Protein AF-A0A3C1DSV2-F1 (afdb_monomer)

Sequence (146 aa):
MRRNPYFIVGVDYGATTAEATKAFGRAAKRLRNHDEGNALDYTIEDLTWALHQIDHMNAEPDSSVDHFRVPADPSAYRVQVTDGVLLLPVRPLDRSTDPIGASELEQIREQALDAGANWVLARQEQPLRFFDRDIDTTTPIDLGRR

Secondary structure (DSSP, 8-state):
----HHHHHT--TT--HHHHHHHHHHHHHHHHH-SSS---S--HHHHHHHHHHHHHHHH-GGG-TTTT---SSGGGG---TT--TT-----PPPP-S----HHHHHHHHHHHHHHHHHHHHHHHSS----------TT--------

Solvent-accessible surface area (backbone atoms only — not comparable to full-atom values): 9645 Å² total; per-residue (Å²): 133,90,81,60,39,40,69,66,35,65,50,62,86,87,59,50,62,69,56,47,54,56,28,37,56,54,44,54,51,50,56,73,70,53,85,84,88,70,82,66,99,62,54,74,66,50,42,51,52,19,51,53,50,52,43,52,48,70,75,38,62,83,75,44,75,72,79,74,68,71,67,92,52,75,67,78,72,62,74,50,99,84,62,53,98,82,69,65,79,88,70,87,73,79,78,90,65,79,85,76,51,74,70,58,51,49,52,53,49,52,53,52,51,53,53,50,51,51,53,54,53,61,53,67,74,49,76,83,79,78,70,90,67,86,73,77,84,80,70,80,83,81,81,80,86,129

pLDDT: mean 76.23, std 15.83, range [40.31, 95.81]

Foldseek 3Di:
DDDALCVLLVHDPPDDLVVSVVSLVVNVVVCVVDDPDDDPVADNVSSVVSSVVSVVCNVCVPVPPVPPDDPPDPCVPDDDPPDDPPPDPDDDDDDPDDDDDPVRVVVVVVVVVVVVVVVVVVVVVDPPPPDPPPPPPPDDDPPDDD

Radius of gyration: 28.64 Å; Cα contacts (8 Å, |Δi|>4): 57; chains: 1; bounding box: 63×43×80 Å

Structure (mmCIF, N/CA/C/O backbone):
data_AF-A0A3C1DSV2-F1
#
_entry.id   AF-A0A3C1DSV2-F1
#
loop_
_atom_site.group_PDB
_atom_site.id
_atom_site.type_symbol
_atom_site.label_atom_id
_atom_site.label_alt_id
_atom_site.label_comp_id
_atom_site.label_asym_id
_atom_site.label_entity_id
_atom_site.label_seq_id
_atom_site.pdbx_PDB_ins_code
_atom_site.Cartn_x
_atom_site.Cartn_y
_atom_site.Cartn_z
_atom_site.occupancy
_atom_site.B_iso_or_equiv
_atom_site.auth_seq_id
_atom_site.auth_comp_id
_atom_site.auth_asym_id
_atom_site.auth_atom_id
_atom_site.pdbx_PDB_model_num
ATOM 1 N N . MET A 1 1 ? 15.882 -16.164 -2.806 1.00 49.53 1 MET A N 1
ATOM 2 C CA . MET A 1 1 ? 14.517 -15.653 -2.550 1.00 49.53 1 MET A CA 1
ATOM 3 C C . MET A 1 1 ? 14.260 -14.523 -3.540 1.00 49.53 1 MET A C 1
ATOM 5 O O . MET A 1 1 ? 15.042 -13.582 -3.561 1.00 49.53 1 MET A O 1
ATOM 9 N N . ARG A 1 2 ? 13.285 -14.661 -4.450 1.00 65.62 2 ARG A N 1
ATOM 10 C CA . ARG A 1 2 ? 13.025 -13.680 -5.523 1.00 65.62 2 ARG A CA 1
ATOM 11 C C . ARG A 1 2 ? 12.293 -12.480 -4.906 1.00 65.62 2 ARG A C 1
ATOM 13 O O . ARG A 1 2 ? 11.174 -12.643 -4.435 1.00 65.62 2 ARG A O 1
ATOM 20 N N . ARG A 1 3 ? 12.944 -11.315 -4.830 1.00 78.75 3 ARG A N 1
ATOM 21 C CA . ARG A 1 3 ? 12.352 -10.079 -4.289 1.00 78.75 3 ARG A CA 1
ATOM 22 C C . ARG A 1 3 ? 11.490 -9.422 -5.372 1.00 78.75 3 ARG A C 1
ATOM 24 O O . ARG A 1 3 ? 11.950 -9.280 -6.500 1.00 78.75 3 ARG A O 1
ATOM 31 N N . ASN A 1 4 ? 10.246 -9.068 -5.055 1.00 86.69 4 ASN A N 1
ATOM 32 C CA . ASN A 1 4 ? 9.328 -8.440 -6.010 1.00 86.69 4 ASN A CA 1
ATOM 33 C C . ASN A 1 4 ? 9.425 -6.905 -5.890 1.00 86.69 4 ASN A C 1
ATOM 35 O O . ASN A 1 4 ? 9.178 -6.384 -4.799 1.00 86.69 4 ASN A O 1
ATOM 39 N N . PRO A 1 5 ? 9.752 -6.176 -6.974 1.00 90.44 5 PRO A N 1
ATOM 40 C CA . PRO A 1 5 ? 10.004 -4.739 -6.909 1.00 90.44 5 PRO A CA 1
ATOM 41 C C . PRO A 1 5 ? 8.758 -3.911 -6.545 1.00 90.44 5 PRO A C 1
ATOM 43 O O . PRO A 1 5 ? 8.881 -2.910 -5.838 1.00 90.44 5 PRO A O 1
ATOM 46 N N . TYR A 1 6 ? 7.553 -4.351 -6.925 1.00 90.00 6 TYR A N 1
ATOM 47 C CA . TYR A 1 6 ? 6.304 -3.644 -6.609 1.00 90.00 6 TYR A CA 1
ATOM 48 C C . TYR A 1 6 ? 6.037 -3.602 -5.095 1.00 90.00 6 TYR A C 1
ATOM 50 O O . TYR A 1 6 ? 5.648 -2.562 -4.559 1.00 90.00 6 TYR A O 1
ATOM 58 N N . PHE A 1 7 ? 6.350 -4.687 -4.373 1.00 89.50 7 PHE A N 1
ATOM 59 C CA . PHE A 1 7 ? 6.214 -4.728 -2.912 1.00 89.50 7 PHE A CA 1
ATOM 60 C C . PHE A 1 7 ? 7.249 -3.868 -2.187 1.00 89.50 7 PHE A C 1
ATOM 62 O O . PHE A 1 7 ? 6.916 -3.252 -1.178 1.00 89.50 7 PHE A O 1
ATOM 69 N N . ILE A 1 8 ? 8.478 -3.792 -2.705 1.00 89.31 8 ILE A N 1
ATOM 70 C CA . ILE A 1 8 ? 9.540 -2.968 -2.108 1.00 89.31 8 ILE A CA 1
ATOM 71 C C . ILE A 1 8 ? 9.168 -1.483 -2.190 1.00 89.31 8 ILE A C 1
ATOM 73 O O . ILE A 1 8 ? 9.294 -0.750 -1.211 1.00 89.31 8 ILE A O 1
ATOM 77 N N . VAL A 1 9 ? 8.662 -1.036 -3.343 1.00 91.19 9 VAL A N 1
AT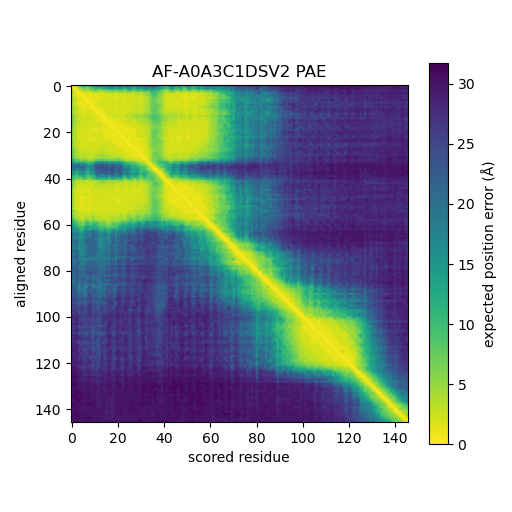OM 78 C CA . VAL A 1 9 ? 8.232 0.357 -3.543 1.00 91.19 9 VAL A CA 1
ATOM 79 C C . VAL A 1 9 ? 6.884 0.642 -2.856 1.00 91.19 9 VAL A C 1
ATOM 81 O O . VAL A 1 9 ? 6.635 1.769 -2.415 1.00 91.19 9 VAL A O 1
ATOM 84 N N . GLY A 1 10 ? 6.033 -0.376 -2.706 1.00 90.25 10 GLY A N 1
ATOM 85 C CA . GLY A 1 10 ? 4.708 -0.276 -2.093 1.00 90.25 10 GLY A CA 1
ATOM 86 C C . GLY A 1 10 ? 3.644 0.223 -3.070 1.00 90.25 10 GLY A C 1
ATOM 87 O O . GLY A 1 10 ? 2.900 1.152 -2.750 1.00 90.25 10 GLY A O 1
ATOM 88 N N . VAL A 1 11 ? 3.617 -0.359 -4.269 1.00 92.44 11 VAL A N 1
ATOM 89 C CA . VAL A 1 11 ? 2.644 -0.081 -5.336 1.00 92.44 11 VAL A CA 1
ATOM 90 C C . VAL A 1 11 ? 2.020 -1.373 -5.845 1.00 92.44 11 VAL A C 1
ATOM 92 O O . VAL A 1 11 ? 2.594 -2.450 -5.684 1.00 92.44 11 VAL A O 1
ATOM 95 N N . ASP A 1 12 ? 0.855 -1.252 -6.475 1.00 89.69 12 ASP A N 1
ATOM 96 C CA . ASP A 1 12 ? 0.201 -2.378 -7.131 1.00 89.69 12 ASP A CA 1
ATOM 97 C C . ASP A 1 12 ? 0.992 -2.848 -8.358 1.00 89.69 12 ASP A C 1
ATOM 99 O O . ASP A 1 12 ? 1.769 -2.104 -8.966 1.00 89.69 12 ASP A O 1
ATOM 103 N N . TYR A 1 13 ? 0.789 -4.112 -8.724 1.00 86.06 13 TYR A N 1
ATOM 104 C CA . TYR A 1 13 ? 1.375 -4.671 -9.935 1.00 86.06 13 TYR A CA 1
ATOM 105 C C . TYR A 1 13 ? 0.880 -3.921 -11.177 1.00 86.06 13 TYR A C 1
ATOM 107 O O . TYR A 1 13 ? -0.313 -3.655 -11.307 1.00 86.06 13 TYR A O 1
ATOM 115 N N . GLY A 1 14 ? 1.790 -3.610 -12.102 1.00 85.19 14 GLY A N 1
ATOM 116 C CA . GLY A 1 14 ? 1.465 -2.844 -13.309 1.00 85.19 14 GLY A CA 1
ATOM 117 C C . GLY A 1 14 ? 1.293 -1.339 -13.075 1.00 85.19 14 GLY A C 1
ATOM 118 O O . GLY A 1 14 ? 0.854 -0.638 -13.983 1.00 85.19 14 GLY A O 1
ATOM 119 N N . ALA A 1 15 ? 1.645 -0.831 -11.886 1.00 88.38 15 ALA A N 1
ATOM 120 C CA . ALA A 1 15 ? 1.699 0.604 -11.636 1.00 88.38 15 ALA A CA 1
ATOM 121 C C . ALA A 1 15 ? 2.601 1.316 -12.656 1.00 88.38 15 ALA A C 1
ATOM 123 O O . ALA A 1 15 ? 3.684 0.839 -13.022 1.00 88.38 15 ALA A O 1
ATOM 124 N N . THR A 1 16 ? 2.160 2.495 -13.084 1.00 90.38 16 THR A N 1
ATOM 125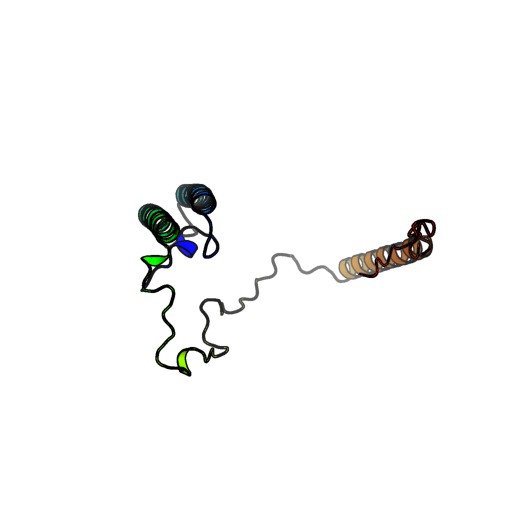 C CA . THR A 1 16 ? 2.905 3.323 -14.035 1.00 90.38 16 THR A CA 1
ATOM 126 C C . THR A 1 16 ? 4.224 3.804 -13.426 1.00 90.38 16 THR A C 1
ATOM 128 O O . THR A 1 16 ? 4.352 3.942 -12.205 1.00 90.38 16 THR A O 1
ATOM 131 N N . THR A 1 17 ? 5.207 4.145 -14.267 1.00 91.12 17 THR A N 1
ATOM 132 C CA . THR A 1 17 ? 6.483 4.711 -13.793 1.00 91.12 17 THR A CA 1
ATOM 133 C C . THR A 1 17 ? 6.254 5.940 -12.903 1.00 91.12 17 THR A C 1
ATOM 135 O O . THR A 1 17 ? 6.880 6.068 -11.854 1.00 91.12 17 THR A O 1
ATOM 138 N N . ALA A 1 18 ? 5.287 6.799 -13.244 1.00 93.12 18 ALA A N 1
ATOM 139 C CA . ALA A 1 18 ? 4.944 7.975 -12.445 1.00 9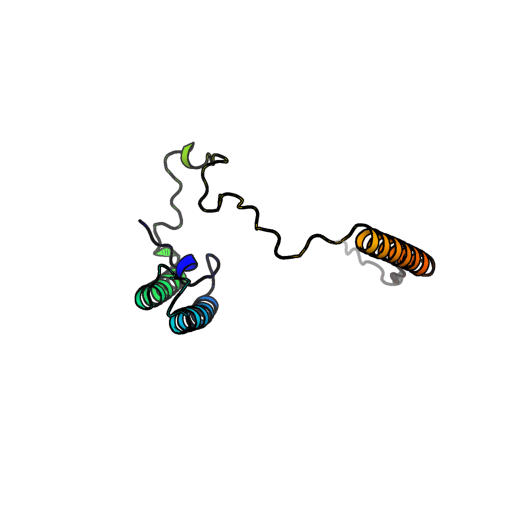3.12 18 ALA A CA 1
ATOM 140 C C . ALA A 1 18 ? 4.444 7.618 -11.029 1.00 93.12 18 ALA A C 1
ATOM 142 O O . ALA A 1 18 ? 4.840 8.246 -10.040 1.00 93.12 18 ALA A O 1
ATOM 143 N N . GLU A 1 19 ? 3.595 6.596 -10.908 1.00 93.75 19 GLU A N 1
ATOM 144 C CA . GLU A 1 19 ? 3.103 6.102 -9.617 1.00 93.75 19 GLU A CA 1
ATOM 145 C C . GLU A 1 19 ? 4.224 5.467 -8.791 1.00 93.75 19 GLU A C 1
ATOM 147 O O . GLU A 1 19 ? 4.330 5.743 -7.589 1.00 93.75 19 GLU A O 1
ATOM 152 N N . ALA A 1 20 ? 5.103 4.698 -9.437 1.00 93.62 20 ALA A N 1
ATOM 153 C CA . ALA A 1 20 ? 6.279 4.105 -8.812 1.00 93.62 20 ALA A CA 1
ATOM 154 C C . ALA A 1 20 ? 7.244 5.178 -8.281 1.00 93.62 20 ALA A C 1
ATOM 156 O O . ALA A 1 20 ? 7.666 5.099 -7.127 1.00 93.62 20 ALA A O 1
ATOM 157 N N . THR A 1 21 ? 7.524 6.244 -9.042 1.00 94.12 21 THR A N 1
ATOM 158 C CA . THR A 1 21 ? 8.361 7.370 -8.583 1.00 94.12 21 THR A CA 1
ATOM 159 C C . THR A 1 21 ? 7.746 8.077 -7.372 1.00 94.12 21 THR A C 1
ATOM 161 O O . THR A 1 21 ? 8.433 8.371 -6.387 1.00 94.12 21 THR A O 1
ATOM 164 N N . LYS A 1 22 ? 6.430 8.320 -7.391 1.00 95.81 22 LYS A N 1
ATOM 165 C CA . LYS A 1 22 ? 5.718 8.936 -6.260 1.00 95.81 22 LYS A CA 1
ATOM 166 C C . LYS A 1 22 ? 5.760 8.048 -5.014 1.00 95.81 22 LYS A C 1
ATOM 168 O O . LYS A 1 22 ? 5.885 8.543 -3.891 1.00 95.81 22 LYS A O 1
ATOM 173 N N . ALA A 1 23 ? 5.625 6.738 -5.182 1.00 93.19 23 ALA A N 1
ATOM 174 C CA . ALA A 1 23 ? 5.721 5.779 -4.092 1.00 93.19 23 ALA A CA 1
ATOM 175 C C . ALA A 1 23 ? 7.149 5.642 -3.549 1.00 93.19 23 ALA A C 1
ATOM 177 O O . ALA A 1 23 ? 7.310 5.656 -2.328 1.00 93.19 23 ALA A O 1
ATOM 178 N N . PHE A 1 24 ? 8.170 5.662 -4.410 1.00 94.06 24 PHE A N 1
ATOM 179 C CA . PHE A 1 24 ? 9.578 5.709 -4.015 1.00 94.06 24 PHE A CA 1
ATOM 180 C C . PHE A 1 24 ? 9.858 6.896 -3.088 1.00 94.06 24 PHE A C 1
ATOM 182 O O . PHE A 1 24 ? 10.397 6.707 -2.002 1.00 94.06 24 PHE A O 1
ATOM 189 N N . GLY A 1 25 ? 9.405 8.107 -3.435 1.00 93.00 25 GLY A N 1
ATOM 190 C CA . GLY A 1 25 ? 9.589 9.283 -2.575 1.00 93.00 25 GLY A CA 1
ATOM 191 C C . GLY A 1 25 ? 8.950 9.123 -1.187 1.00 93.00 25 GLY A C 1
ATOM 192 O O . GLY A 1 25 ? 9.542 9.497 -0.171 1.00 93.00 25 GLY A O 1
ATOM 193 N N . ARG A 1 26 ? 7.763 8.503 -1.116 1.00 91.50 26 ARG A N 1
ATOM 194 C CA . ARG A 1 26 ? 7.092 8.180 0.157 1.00 91.50 26 ARG A CA 1
ATOM 195 C C . ARG A 1 26 ? 7.839 7.099 0.941 1.00 91.50 26 ARG A C 1
ATOM 197 O O . ARG A 1 26 ? 7.937 7.198 2.160 1.00 91.50 26 ARG A O 1
ATOM 204 N N . ALA A 1 27 ? 8.347 6.067 0.274 1.00 89.00 27 ALA A N 1
ATOM 205 C CA . ALA A 1 27 ? 9.112 4.986 0.890 1.00 89.00 27 ALA A CA 1
ATOM 206 C C . ALA A 1 27 ? 10.474 5.469 1.412 1.00 89.00 27 ALA A C 1
ATOM 208 O O . ALA A 1 27 ? 10.788 5.236 2.573 1.00 89.00 27 ALA A O 1
ATOM 209 N N . ALA A 1 28 ? 11.214 6.247 0.622 1.00 89.44 28 ALA A N 1
ATOM 210 C CA . ALA A 1 28 ? 12.488 6.842 1.018 1.00 89.44 28 ALA A CA 1
ATOM 211 C C . ALA A 1 28 ? 12.335 7.796 2.214 1.00 89.44 28 ALA A C 1
ATOM 213 O O . ALA A 1 28 ? 13.158 7.792 3.130 1.00 89.44 28 ALA A O 1
ATOM 214 N N . LYS A 1 29 ? 11.250 8.585 2.250 1.00 88.81 29 LYS A N 1
ATOM 215 C CA . LYS A 1 29 ? 10.934 9.437 3.406 1.00 88.81 29 LYS A CA 1
ATOM 216 C C . LYS A 1 29 ? 10.614 8.615 4.658 1.00 88.81 29 LYS A C 1
ATOM 218 O O . LYS A 1 29 ? 11.060 8.983 5.738 1.00 88.81 29 LYS A O 1
ATOM 223 N N . ARG A 1 30 ? 9.861 7.515 4.524 1.00 85.06 30 ARG A N 1
ATOM 224 C CA . ARG A 1 30 ? 9.583 6.594 5.640 1.00 85.06 30 ARG A CA 1
ATOM 225 C C . ARG A 1 30 ? 10.871 5.971 6.174 1.00 85.06 30 ARG A C 1
ATOM 227 O O . ARG A 1 30 ? 11.082 6.025 7.375 1.00 85.06 30 ARG A O 1
ATOM 234 N N . LEU A 1 31 ? 11.743 5.478 5.294 1.00 85.44 31 LEU A N 1
ATOM 235 C CA . LEU A 1 31 ? 13.020 4.870 5.677 1.00 85.44 31 LEU A CA 1
ATOM 236 C C . LEU A 1 31 ? 13.920 5.854 6.438 1.00 85.44 31 LEU A C 1
ATOM 238 O O . LEU A 1 31 ? 14.502 5.491 7.446 1.00 85.44 31 LEU A O 1
ATOM 242 N N . ARG A 1 32 ? 13.970 7.122 6.008 1.00 82.94 32 ARG A N 1
ATOM 243 C CA . ARG A 1 32 ? 14.735 8.172 6.701 1.00 82.94 32 ARG A CA 1
ATOM 244 C C . ARG A 1 32 ? 14.182 8.525 8.084 1.00 82.94 32 ARG A C 1
ATOM 246 O O . ARG A 1 32 ? 14.934 8.959 8.943 1.00 82.94 32 ARG A O 1
ATOM 253 N N . ASN A 1 33 ? 12.871 8.407 8.273 1.00 79.00 33 ASN A N 1
ATOM 254 C CA . ASN A 1 33 ? 12.206 8.778 9.522 1.00 79.00 33 ASN A CA 1
ATOM 255 C C . ASN A 1 33 ? 12.153 7.625 10.543 1.00 79.00 33 ASN A C 1
ATOM 257 O O . ASN A 1 33 ? 11.677 7.834 11.657 1.00 79.00 33 ASN A O 1
ATOM 261 N N . HIS A 1 34 ? 12.580 6.419 10.165 1.00 68.00 34 HIS A N 1
ATOM 262 C CA . HIS A 1 34 ? 12.588 5.243 11.027 1.00 68.00 34 HIS A CA 1
ATOM 263 C C . HIS A 1 34 ? 14.017 4.940 11.481 1.00 68.00 34 HIS A C 1
ATOM 265 O O . HIS A 1 34 ? 14.751 4.289 10.750 1.00 68.00 34 HIS A O 1
ATOM 271 N N . ASP A 1 35 ? 14.374 5.368 12.696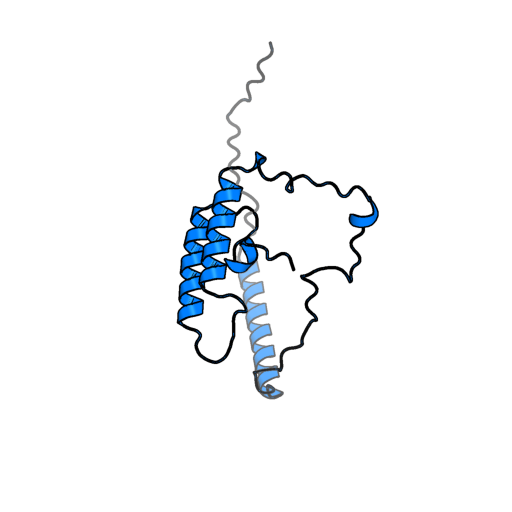 1.00 55.97 35 ASP A N 1
ATOM 272 C CA . ASP A 1 35 ? 15.676 5.041 13.298 1.00 55.97 35 ASP A CA 1
ATOM 273 C C . ASP A 1 35 ? 15.620 3.908 14.349 1.00 55.97 35 ASP A C 1
ATOM 275 O O . ASP A 1 35 ? 16.636 3.259 14.553 1.00 55.97 35 ASP A O 1
ATOM 279 N N . GLU A 1 36 ? 14.486 3.577 15.003 1.00 52.03 36 GLU A N 1
ATOM 280 C CA . GLU A 1 36 ? 14.591 2.735 16.230 1.00 52.03 36 GLU A CA 1
ATOM 281 C C . GLU A 1 36 ? 13.486 1.694 16.545 1.00 52.03 36 GLU A C 1
ATOM 283 O O . GLU A 1 36 ? 13.517 1.107 17.623 1.00 52.03 36 GLU A O 1
ATOM 288 N N . GLY A 1 37 ? 12.524 1.363 15.668 1.00 47.56 37 GLY A N 1
ATOM 289 C CA . GLY A 1 37 ? 11.474 0.410 16.113 1.00 47.56 37 GLY A CA 1
ATOM 290 C C . GLY A 1 37 ? 10.610 -0.322 15.094 1.00 47.56 37 GLY A C 1
ATOM 291 O O . GLY A 1 37 ? 9.765 -1.121 15.486 1.00 47.56 37 GLY A O 1
ATOM 292 N N . ASN A 1 38 ? 10.792 -0.085 13.798 1.00 50.06 38 ASN A N 1
ATOM 293 C CA . ASN A 1 38 ? 10.081 -0.833 12.764 1.00 50.06 38 ASN A CA 1
ATOM 294 C C . ASN A 1 38 ? 11.017 -0.941 11.563 1.00 50.06 38 ASN A C 1
ATOM 296 O O . ASN A 1 38 ? 10.977 -0.118 10.648 1.00 50.06 38 ASN A O 1
ATOM 300 N N . ALA A 1 39 ? 11.956 -1.882 11.652 1.00 53.44 39 ALA A N 1
ATOM 301 C CA . ALA A 1 39 ? 12.907 -2.150 10.588 1.00 53.44 39 ALA A CA 1
ATOM 302 C C . ALA A 1 39 ? 12.121 -2.645 9.370 1.00 53.44 39 ALA A C 1
ATOM 304 O O . ALA A 1 39 ? 11.668 -3.784 9.319 1.00 53.44 39 ALA A O 1
ATOM 305 N N . LEU A 1 40 ? 11.907 -1.763 8.397 1.00 61.38 40 LEU A N 1
ATOM 306 C CA . LEU A 1 40 ? 11.636 -2.215 7.043 1.00 61.38 40 LEU A CA 1
ATOM 307 C C . LEU A 1 40 ? 12.845 -3.068 6.635 1.00 61.38 40 LEU A C 1
ATOM 309 O O . LEU A 1 40 ? 13.967 -2.574 6.679 1.00 61.38 40 LEU A O 1
ATOM 313 N N . ASP A 1 41 ? 12.627 -4.319 6.225 1.00 73.19 41 ASP A N 1
ATOM 314 C CA . ASP A 1 41 ? 13.680 -5.249 5.764 1.00 73.19 41 ASP A CA 1
ATOM 315 C C . ASP A 1 41 ? 14.397 -4.791 4.469 1.00 73.19 41 ASP A C 1
ATOM 317 O O . ASP A 1 41 ? 15.115 -5.563 3.830 1.00 73.19 41 ASP A O 1
ATOM 321 N N . TYR A 1 42 ? 14.176 -3.548 4.038 1.00 79.06 42 TYR A N 1
ATOM 322 C CA . TYR A 1 42 ? 14.602 -3.005 2.756 1.00 79.06 42 TYR A CA 1
ATOM 323 C C . TYR A 1 42 ? 15.460 -1.763 2.960 1.00 79.06 42 TYR A C 1
ATOM 325 O O . TYR A 1 42 ? 15.081 -0.841 3.685 1.00 79.06 42 TYR A O 1
ATOM 333 N N . THR A 1 43 ? 16.599 -1.722 2.274 1.00 87.00 43 THR A N 1
ATOM 334 C CA . THR A 1 43 ? 17.497 -0.564 2.290 1.00 87.00 43 THR A CA 1
ATOM 335 C C . THR A 1 43 ? 17.127 0.458 1.208 1.00 87.00 43 THR A C 1
ATOM 337 O O . THR A 1 43 ? 16.235 0.246 0.379 1.00 87.00 43 THR A O 1
ATOM 340 N N . ILE A 1 44 ? 17.812 1.606 1.190 1.00 89.25 44 ILE A N 1
ATOM 341 C CA . ILE A 1 44 ? 17.611 2.613 0.138 1.00 89.25 44 ILE A CA 1
ATOM 342 C C . ILE A 1 44 ? 18.085 2.102 -1.233 1.00 89.25 44 ILE A C 1
ATOM 344 O O . ILE A 1 44 ? 17.506 2.444 -2.269 1.00 89.25 44 ILE A O 1
ATOM 348 N N . GLU A 1 45 ? 19.098 1.238 -1.246 1.00 90.75 45 GLU A N 1
ATOM 349 C CA . GLU A 1 45 ? 19.592 0.544 -2.433 1.00 90.75 45 GLU A CA 1
ATOM 350 C C . GLU A 1 45 ? 18.526 -0.404 -2.988 1.00 90.75 45 GLU A C 1
ATOM 352 O O . GLU A 1 45 ? 18.304 -0.414 -4.197 1.00 90.75 45 GLU A O 1
ATOM 357 N N . ASP A 1 46 ? 17.806 -1.124 -2.119 1.00 91.44 46 ASP A N 1
ATOM 358 C CA . ASP A 1 46 ? 16.692 -1.988 -2.524 1.00 91.44 46 ASP A CA 1
ATOM 359 C C . ASP A 1 46 ? 15.556 -1.183 -3.168 1.00 91.44 46 ASP A C 1
ATOM 361 O O . ASP A 1 46 ? 15.013 -1.587 -4.198 1.00 91.44 46 ASP A O 1
ATOM 365 N N . LEU A 1 47 ? 15.217 -0.017 -2.605 1.00 91.56 47 LEU A N 1
ATOM 366 C CA . LEU A 1 47 ? 14.215 0.886 -3.182 1.00 91.56 47 LEU A CA 1
ATOM 367 C C . LEU A 1 47 ? 14.634 1.411 -4.559 1.00 91.56 47 LEU A C 1
ATOM 369 O O . LEU A 1 47 ? 13.808 1.500 -5.468 1.00 91.56 47 LEU A O 1
ATOM 373 N N . THR A 1 48 ? 15.912 1.750 -4.714 1.00 93.88 48 THR A N 1
ATOM 374 C CA . THR A 1 48 ? 16.466 2.255 -5.976 1.00 93.88 48 THR A CA 1
ATOM 375 C C . THR A 1 48 ? 16.484 1.153 -7.033 1.00 93.88 48 THR A C 1
ATOM 377 O O . THR A 1 48 ? 16.011 1.357 -8.151 1.00 93.88 48 THR A O 1
ATOM 380 N N . TRP A 1 49 ? 16.944 -0.045 -6.662 1.00 94.44 49 TRP A N 1
ATOM 381 C CA . TRP A 1 49 ? 16.883 -1.232 -7.510 1.00 94.44 49 TRP A CA 1
ATOM 382 C C . TRP A 1 49 ? 15.449 -1.518 -7.964 1.00 94.44 49 TRP A C 1
ATOM 384 O O . TRP A 1 49 ? 15.209 -1.716 -9.154 1.00 94.44 49 TRP A O 1
ATOM 394 N N . ALA A 1 50 ? 14.488 -1.481 -7.041 1.00 93.12 50 ALA A N 1
ATOM 395 C CA . ALA A 1 50 ? 13.095 -1.781 -7.337 1.00 93.12 50 ALA A CA 1
ATOM 396 C C . ALA A 1 50 ? 12.465 -0.770 -8.305 1.00 93.12 50 ALA A C 1
ATOM 398 O O . ALA A 1 50 ? 11.752 -1.173 -9.223 1.00 93.12 50 ALA A O 1
ATOM 399 N N . LEU A 1 51 ? 12.764 0.524 -8.152 1.00 94.31 51 LEU A N 1
ATOM 400 C CA . LEU A 1 51 ? 12.298 1.553 -9.082 1.00 94.31 51 LEU A CA 1
ATOM 401 C C . LEU A 1 51 ? 12.836 1.314 -10.500 1.00 94.31 51 LEU A C 1
ATOM 403 O O . LEU A 1 51 ? 12.061 1.347 -11.452 1.00 94.31 51 LEU A O 1
ATOM 407 N N . HIS A 1 52 ? 14.132 1.020 -10.636 1.00 93.12 52 HIS A N 1
ATOM 408 C CA . HIS A 1 52 ? 14.736 0.723 -11.938 1.00 93.12 52 HIS A CA 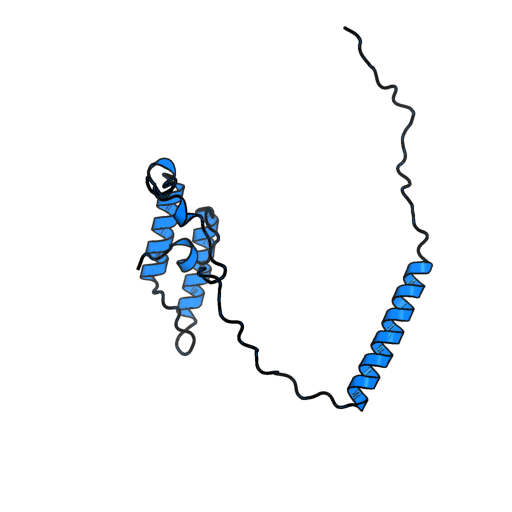1
ATOM 409 C C . HIS A 1 52 ? 14.168 -0.545 -12.578 1.00 93.12 52 HIS A C 1
ATOM 411 O O . HIS A 1 52 ? 13.997 -0.588 -13.793 1.00 93.12 52 HIS A O 1
ATOM 417 N N . GLN A 1 53 ? 13.845 -1.565 -11.780 1.00 90.44 53 GLN A N 1
ATOM 418 C CA . GLN A 1 53 ? 13.196 -2.771 -12.290 1.00 90.44 53 GLN A CA 1
ATOM 419 C C . GLN A 1 53 ? 11.791 -2.482 -12.823 1.00 90.44 53 GLN A C 1
ATOM 421 O O . GLN A 1 53 ? 11.476 -2.914 -13.925 1.00 90.44 53 GLN A O 1
ATOM 426 N N . ILE A 1 54 ? 10.965 -1.727 -12.088 1.00 90.19 54 ILE A N 1
ATOM 427 C CA . ILE A 1 54 ? 9.614 -1.360 -12.550 1.00 90.19 54 ILE A CA 1
ATOM 428 C C . ILE A 1 54 ? 9.693 -0.540 -13.839 1.00 90.19 54 ILE A C 1
ATOM 430 O O . ILE A 1 54 ? 8.930 -0.789 -14.768 1.00 90.19 54 ILE A O 1
ATOM 434 N N . ASP A 1 55 ? 10.628 0.406 -13.914 1.00 90.75 55 ASP A N 1
ATOM 435 C CA . ASP A 1 55 ? 10.797 1.241 -15.101 1.00 90.75 55 ASP A CA 1
ATOM 436 C C . ASP A 1 55 ? 11.215 0.416 -16.327 1.00 90.75 55 ASP A C 1
ATOM 438 O O . ASP A 1 55 ? 10.615 0.532 -17.393 1.00 90.75 55 ASP A O 1
ATOM 442 N N . HIS A 1 56 ? 12.169 -0.504 -16.156 1.00 86.81 56 HIS A N 1
ATOM 443 C CA . HIS A 1 56 ? 12.595 -1.404 -17.226 1.00 86.81 56 HIS A CA 1
ATOM 444 C C . HIS A 1 56 ? 11.466 -2.344 -17.681 1.00 86.81 56 HIS A C 1
ATOM 446 O O . HIS A 1 56 ? 11.258 -2.521 -18.879 1.00 86.81 56 HIS A O 1
ATOM 452 N N . MET A 1 57 ? 10.685 -2.886 -16.740 1.00 83.38 57 MET A N 1
ATOM 453 C CA . MET A 1 57 ? 9.529 -3.740 -17.038 1.00 83.38 57 MET A CA 1
ATOM 454 C C . MET A 1 57 ? 8.407 -2.992 -17.771 1.00 83.38 57 MET A C 1
ATOM 456 O O . MET A 1 57 ? 7.738 -3.581 -18.616 1.00 83.38 57 MET A O 1
ATOM 460 N N . ASN A 1 58 ? 8.199 -1.709 -17.463 1.00 83.75 58 ASN A N 1
ATOM 461 C CA . ASN A 1 58 ? 7.205 -0.873 -18.136 1.00 83.75 58 ASN A CA 1
ATOM 462 C C . ASN A 1 58 ? 7.663 -0.430 -19.536 1.00 83.75 58 ASN A C 1
ATOM 464 O O . ASN A 1 58 ? 6.828 -0.275 -20.426 1.00 83.75 58 ASN A O 1
ATOM 468 N N . ALA A 1 59 ? 8.966 -0.205 -19.729 1.00 83.44 59 ALA A N 1
ATOM 469 C CA . ALA A 1 59 ? 9.536 0.211 -21.010 1.00 83.44 59 ALA A CA 1
ATOM 470 C C . ALA A 1 59 ? 9.573 -0.929 -22.040 1.00 83.44 59 ALA A C 1
ATOM 472 O O . ALA A 1 59 ? 9.351 -0.694 -23.226 1.00 83.44 59 ALA A O 1
ATOM 473 N N . GLU A 1 60 ? 9.829 -2.158 -21.591 1.00 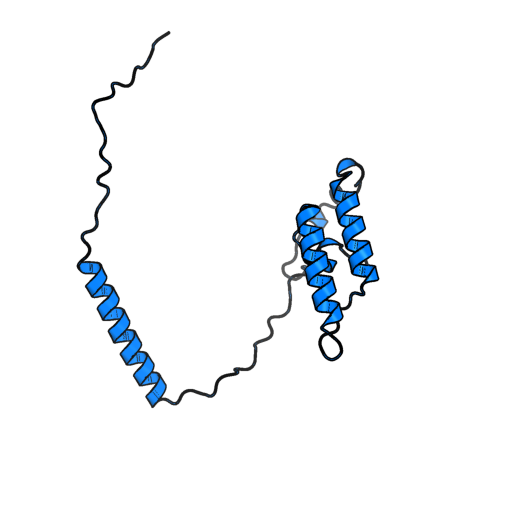77.12 60 GLU A N 1
ATOM 474 C CA . GLU A 1 60 ? 9.919 -3.335 -22.455 1.00 77.12 60 GLU A CA 1
ATOM 475 C C . GLU A 1 60 ? 9.045 -4.485 -21.923 1.00 77.12 60 GLU A C 1
ATOM 477 O O . GLU A 1 60 ? 9.555 -5.499 -21.437 1.00 77.12 60 GLU A O 1
ATOM 482 N N . PRO A 1 61 ? 7.709 -4.377 -22.030 1.00 66.50 61 PRO A N 1
ATOM 483 C CA . PRO A 1 61 ? 6.814 -5.435 -21.562 1.00 66.50 61 PRO A CA 1
ATOM 484 C C . PRO A 1 61 ? 7.063 -6.767 -22.292 1.00 66.50 61 PRO A C 1
ATOM 486 O O . PRO A 1 61 ? 6.956 -7.833 -21.687 1.00 66.50 61 PRO A O 1
ATOM 489 N N . ASP A 1 62 ? 7.479 -6.706 -23.563 1.00 64.19 62 ASP A N 1
ATOM 490 C CA . ASP A 1 62 ? 7.748 -7.873 -24.410 1.00 64.19 62 ASP A CA 1
ATOM 491 C C . ASP A 1 62 ? 9.107 -8.547 -24.138 1.00 64.19 62 ASP A C 1
ATOM 493 O O . ASP A 1 62 ? 9.295 -9.711 -24.499 1.00 64.19 62 ASP A O 1
ATOM 497 N N . SER A 1 63 ? 10.068 -7.864 -23.495 1.00 63.56 63 SER A N 1
ATOM 498 C CA . SER A 1 63 ? 11.377 -8.461 -23.159 1.00 63.56 63 SER A CA 1
ATOM 499 C C . SER A 1 63 ? 11.324 -9.310 -21.883 1.00 63.56 63 SER A C 1
ATOM 501 O O . SER A 1 63 ? 12.191 -10.153 -21.630 1.00 63.56 63 SER A O 1
ATOM 503 N N . SER A 1 64 ? 10.240 -9.178 -21.115 1.00 59.34 64 SER A N 1
ATOM 504 C CA . SER A 1 64 ? 9.903 -10.025 -19.979 1.00 59.34 64 SER A CA 1
ATOM 505 C C . SER A 1 64 ? 9.407 -11.401 -20.453 1.00 59.34 64 SER A C 1
ATOM 507 O O . SER A 1 64 ? 8.223 -11.715 -20.401 1.00 59.34 64 SER A O 1
ATOM 509 N N . VAL A 1 65 ? 10.317 -12.288 -20.864 1.00 53.53 65 VAL A N 1
ATOM 510 C CA . VAL A 1 65 ? 10.006 -13.700 -21.214 1.00 53.53 65 VAL A CA 1
ATOM 511 C C . VAL A 1 65 ? 9.296 -14.452 -20.066 1.00 53.53 65 VAL A C 1
ATOM 513 O O . VAL A 1 65 ? 8.656 -15.484 -20.264 1.00 53.53 65 VAL A O 1
ATOM 516 N N . ASP A 1 66 ? 9.368 -13.921 -18.846 1.00 56.34 66 ASP A N 1
ATOM 517 C CA . ASP A 1 66 ? 8.699 -14.460 -17.666 1.00 56.34 66 ASP A CA 1
ATOM 518 C C . ASP A 1 66 ? 7.221 -14.047 -17.523 1.00 56.34 66 ASP A C 1
ATOM 520 O O . ASP A 1 66 ? 6.514 -14.679 -16.737 1.00 56.34 66 ASP A O 1
ATOM 524 N N . HIS A 1 67 ? 6.728 -13.048 -18.271 1.00 53.56 67 HIS A N 1
ATOM 525 C CA . HIS A 1 67 ? 5.350 -12.543 -18.146 1.00 53.56 67 HIS A CA 1
ATOM 526 C C . HIS A 1 67 ? 4.284 -13.563 -18.564 1.00 53.56 67 HIS A C 1
ATOM 528 O O . HIS A 1 67 ? 3.168 -13.543 -18.050 1.00 53.56 67 HIS A O 1
ATOM 534 N N . PHE A 1 68 ? 4.633 -14.482 -19.469 1.00 54.22 68 PHE A N 1
ATOM 535 C CA . PHE A 1 68 ? 3.708 -15.465 -20.041 1.00 54.22 68 PHE A CA 1
ATOM 536 C C . PHE A 1 68 ? 4.122 -16.910 -19.754 1.00 54.22 68 PHE A C 1
ATOM 538 O O . PHE A 1 68 ? 3.914 -17.804 -20.576 1.00 54.22 68 PHE A O 1
ATOM 545 N N . ARG A 1 69 ? 4.710 -17.183 -18.584 1.00 62.50 69 ARG A N 1
ATOM 546 C CA . ARG A 1 69 ? 4.961 -18.573 -18.186 1.00 62.50 69 ARG A CA 1
ATOM 547 C C . ARG A 1 69 ? 3.689 -19.213 -17.650 1.00 62.50 69 ARG A C 1
ATOM 549 O O . ARG A 1 69 ? 3.369 -19.113 -16.472 1.00 62.50 69 ARG A O 1
ATOM 556 N N . VAL A 1 70 ? 3.005 -19.926 -18.538 1.00 66.00 70 VAL A N 1
ATOM 557 C CA . VAL A 1 70 ? 2.066 -20.990 -18.174 1.00 66.00 70 VAL A CA 1
ATOM 558 C C . VAL A 1 70 ? 2.895 -22.110 -17.535 1.00 66.00 70 VAL A C 1
ATOM 560 O O . VAL A 1 70 ? 3.787 -22.645 -18.203 1.00 66.00 70 VAL A O 1
ATOM 563 N N . PRO A 1 71 ? 2.679 -22.458 -16.254 1.00 65.06 71 PRO A N 1
ATOM 564 C CA . PRO A 1 71 ? 3.340 -23.608 -15.662 1.00 65.06 71 PRO A CA 1
ATOM 565 C C . PRO A 1 71 ? 3.057 -24.853 -16.507 1.00 65.06 71 PRO A C 1
ATOM 567 O O . PRO A 1 71 ? 1.905 -25.160 -16.804 1.00 65.06 71 PRO A O 1
ATOM 570 N N . ALA A 1 72 ? 4.113 -25.571 -16.896 1.00 73.94 72 ALA A N 1
ATOM 571 C CA . ALA A 1 72 ? 3.979 -26.810 -17.664 1.00 73.94 72 ALA A CA 1
ATOM 572 C C . ALA A 1 72 ? 3.210 -27.896 -16.888 1.00 73.94 72 ALA A C 1
ATOM 574 O O . ALA A 1 72 ? 2.637 -28.801 -17.488 1.00 73.94 72 ALA A O 1
ATOM 575 N N . ASP A 1 73 ? 3.194 -27.792 -15.557 1.00 77.62 73 ASP A N 1
ATOM 576 C CA . ASP A 1 73 ? 2.386 -28.635 -14.692 1.00 77.62 73 ASP A CA 1
ATOM 577 C C . ASP A 1 73 ? 1.029 -27.964 -14.388 1.00 77.62 73 ASP A C 1
ATOM 579 O O . ASP A 1 73 ? 0.994 -26.937 -13.701 1.00 77.62 73 ASP A O 1
ATOM 583 N N . PRO A 1 74 ? -0.104 -28.546 -14.826 1.00 73.81 74 PRO A N 1
ATOM 584 C CA . PRO A 1 74 ? -1.435 -28.025 -14.521 1.00 73.81 74 PRO A CA 1
ATOM 585 C C . PRO A 1 74 ? -1.768 -28.057 -13.021 1.00 73.81 74 PRO A C 1
ATOM 587 O O . PRO A 1 74 ? -2.692 -27.370 -12.581 1.00 73.81 74 PRO A O 1
ATOM 590 N N . SER A 1 75 ? -1.038 -28.832 -12.213 1.00 76.62 75 SER A N 1
ATOM 591 C CA . SER A 1 75 ? -1.198 -28.849 -10.760 1.00 76.62 75 SER A CA 1
ATOM 592 C C . SER A 1 75 ? -0.793 -27.523 -10.102 1.00 76.62 75 SER A C 1
ATOM 594 O O . SER A 1 75 ? -1.330 -27.199 -9.046 1.00 76.62 75 SER A O 1
ATOM 596 N N . ALA A 1 76 ? 0.040 -26.704 -10.759 1.00 68.62 76 ALA A N 1
ATOM 597 C CA . ALA A 1 76 ? 0.445 -25.383 -10.273 1.00 68.62 76 ALA A CA 1
ATOM 598 C C . ALA A 1 76 ? -0.719 -24.375 -10.182 1.00 68.62 76 ALA A C 1
ATOM 600 O O . ALA A 1 76 ? -0.608 -23.369 -9.487 1.00 68.62 76 ALA A O 1
ATOM 601 N N . TYR A 1 77 ? -1.844 -24.646 -10.853 1.00 68.19 77 TYR A N 1
ATOM 602 C CA . TYR A 1 77 ? -3.076 -23.860 -10.730 1.00 68.19 77 TYR A CA 1
ATOM 603 C C . TYR A 1 77 ? -3.952 -24.282 -9.543 1.00 68.19 77 TYR A C 1
ATOM 605 O O . TYR A 1 77 ? -4.947 -23.619 -9.245 1.00 68.19 77 TYR A O 1
ATOM 613 N N . ARG A 1 78 ? -3.624 -25.385 -8.859 1.00 74.62 78 ARG A N 1
ATOM 614 C CA . ARG A 1 78 ? -4.360 -25.824 -7.670 1.00 74.62 78 ARG A CA 1
ATOM 615 C C . ARG A 1 78 ? -3.886 -25.023 -6.466 1.00 74.62 78 ARG A C 1
ATOM 617 O O . ARG A 1 78 ? -2.958 -25.416 -5.770 1.00 74.62 78 ARG A O 1
ATOM 624 N N . VAL A 1 79 ? -4.553 -23.903 -6.220 1.00 66.69 79 VAL A N 1
ATOM 625 C CA . VAL A 1 79 ? -4.363 -23.119 -4.998 1.00 66.69 79 VAL A CA 1
ATOM 626 C C . VAL A 1 79 ? -4.986 -23.885 -3.833 1.00 66.69 79 VAL A C 1
ATOM 628 O O . VAL A 1 79 ? -6.197 -24.114 -3.812 1.00 66.69 79 VAL A O 1
ATOM 631 N N . GLN A 1 80 ? -4.168 -24.307 -2.870 1.00 70.94 80 GLN A N 1
ATOM 632 C CA . GLN A 1 80 ? -4.678 -24.791 -1.589 1.00 70.94 80 GLN A CA 1
ATOM 633 C C . GLN A 1 80 ? -5.020 -23.585 -0.713 1.00 70.94 80 GLN A C 1
ATOM 635 O O . GLN A 1 80 ? -4.336 -22.567 -0.756 1.00 70.94 80 GLN A O 1
ATOM 640 N N . VAL A 1 81 ? -6.060 -23.692 0.118 1.00 66.00 81 VAL A N 1
ATOM 641 C CA . VAL A 1 81 ? -6.480 -22.610 1.036 1.00 66.00 81 VAL A CA 1
ATOM 642 C C . VAL A 1 81 ? -5.364 -22.222 2.020 1.00 66.00 81 VAL A C 1
ATOM 644 O O . VAL A 1 81 ? -5.400 -21.144 2.599 1.00 66.00 81 VAL A O 1
ATOM 647 N N . THR A 1 82 ? -4.364 -23.088 2.190 1.00 67.75 82 THR A N 1
ATOM 648 C CA . THR A 1 82 ? -3.170 -22.892 3.020 1.00 67.75 82 THR A CA 1
ATOM 649 C C . THR A 1 82 ? -1.997 -22.235 2.294 1.00 67.75 82 THR A C 1
ATOM 651 O O . THR A 1 82 ? -1.055 -21.805 2.956 1.00 67.75 82 THR A O 1
ATOM 654 N N . ASP A 1 83 ? -2.047 -22.127 0.964 1.00 66.12 83 ASP A N 1
ATOM 655 C CA . ASP A 1 83 ? -0.921 -21.701 0.136 1.00 66.12 83 ASP A CA 1
ATOM 656 C C . ASP A 1 83 ? -1.188 -20.306 -0.441 1.00 66.12 83 ASP A C 1
ATOM 658 O O . ASP A 1 83 ? -1.815 -20.128 -1.485 1.00 66.12 83 ASP A O 1
ATOM 662 N N . GLY A 1 84 ? -0.703 -19.282 0.258 1.00 65.56 84 GLY A N 1
ATOM 663 C CA . GLY A 1 84 ? -0.844 -17.894 -0.160 1.00 65.56 84 GLY A CA 1
ATOM 664 C C . GLY A 1 84 ? -0.010 -16.963 0.709 1.00 65.56 84 GLY A C 1
ATOM 665 O O . GLY A 1 84 ? -0.120 -16.976 1.928 1.00 65.56 84 GLY A O 1
ATOM 666 N N . VAL A 1 85 ? 0.796 -16.102 0.081 1.00 67.38 85 VAL A N 1
ATOM 667 C CA . VAL A 1 85 ? 1.623 -15.089 0.775 1.00 67.38 85 VAL A CA 1
ATOM 668 C C . VAL A 1 85 ? 0.770 -14.121 1.613 1.00 67.38 85 VAL A C 1
ATOM 670 O O . VAL A 1 85 ? 1.257 -13.535 2.574 1.00 67.38 85 VAL A O 1
ATOM 673 N N . LEU A 1 86 ? -0.517 -13.986 1.277 1.00 68.88 86 LEU A N 1
ATOM 674 C CA . LEU A 1 86 ? -1.485 -13.149 1.989 1.00 68.88 86 LEU A CA 1
ATOM 675 C C . LEU A 1 86 ? -2.245 -13.887 3.103 1.00 68.88 86 LEU A C 1
ATOM 677 O O . LEU A 1 86 ? -3.097 -13.283 3.752 1.00 68.88 86 LEU A O 1
ATOM 681 N N . LEU A 1 87 ? -1.942 -15.162 3.364 1.00 74.88 87 LEU A N 1
ATOM 682 C CA . LEU A 1 87 ? -2.491 -15.917 4.494 1.00 74.88 87 LEU A CA 1
ATOM 683 C C . LEU A 1 87 ? -1.747 -15.558 5.783 1.00 74.88 87 LEU A C 1
ATOM 685 O O . LEU A 1 87 ? -1.119 -16.391 6.437 1.00 74.88 87 LEU A O 1
ATOM 689 N N . LEU A 1 88 ? -1.790 -14.278 6.139 1.00 74.25 88 LEU A N 1
ATOM 690 C CA . LEU A 1 88 ? -1.291 -13.812 7.422 1.00 74.25 88 LEU A CA 1
ATOM 691 C C . LEU A 1 88 ? -2.180 -14.409 8.524 1.00 74.25 88 LEU A C 1
ATOM 693 O O . LEU A 1 88 ? -3.408 -14.327 8.423 1.00 74.25 88 LEU A O 1
ATOM 697 N N . PRO A 1 89 ? -1.603 -15.009 9.579 1.00 76.75 89 PRO A N 1
ATOM 698 C CA . PRO A 1 89 ? -2.400 -15.519 10.683 1.00 76.75 89 PRO A CA 1
ATOM 699 C C . PRO A 1 89 ? -3.169 -14.360 11.319 1.00 76.75 89 PRO A C 1
ATOM 701 O O . PRO A 1 89 ? -2.582 -13.326 11.649 1.00 76.75 89 PRO A O 1
ATOM 704 N N . VAL A 1 90 ? -4.479 -14.537 11.509 1.00 82.06 90 VAL A N 1
ATOM 705 C CA . VAL A 1 90 ? -5.300 -13.572 12.245 1.00 82.06 90 VAL A CA 1
ATOM 706 C C . VAL A 1 90 ? -4.747 -13.483 13.664 1.00 82.06 90 VAL A C 1
ATOM 708 O O . VAL A 1 90 ? -4.797 -14.452 14.421 1.00 82.06 90 VAL A O 1
ATOM 711 N N . ARG A 1 91 ? -4.193 -12.323 14.018 1.00 84.56 91 ARG A N 1
ATOM 712 C CA . ARG A 1 91 ? -3.771 -12.016 15.384 1.00 84.56 91 ARG A CA 1
ATOM 713 C C . ARG A 1 91 ? -4.843 -11.127 16.006 1.00 84.56 91 ARG A C 1
ATOM 715 O O . ARG A 1 91 ? -4.971 -9.985 15.562 1.00 84.56 91 ARG A O 1
ATOM 722 N N . PRO A 1 92 ? -5.641 -11.623 16.967 1.00 84.12 92 PRO A N 1
ATOM 723 C CA . PRO A 1 92 ? -6.546 -10.753 17.701 1.00 84.12 92 PRO A CA 1
ATOM 724 C C . PRO A 1 92 ? -5.715 -9.657 18.374 1.00 84.12 92 PRO A C 1
ATOM 726 O O . PRO A 1 92 ? -4.711 -9.942 19.023 1.00 84.12 92 PRO A O 1
ATOM 729 N N . LEU A 1 93 ? -6.099 -8.405 18.142 1.00 86.62 93 LEU A N 1
ATOM 730 C CA . LEU A 1 93 ? -5.494 -7.257 18.805 1.00 86.62 93 LEU A CA 1
ATOM 731 C C . LEU A 1 93 ? -6.025 -7.182 20.232 1.00 86.62 93 LEU A C 1
ATOM 733 O O . LEU A 1 93 ? -7.229 -7.338 20.455 1.00 86.62 93 LEU A O 1
ATOM 737 N N . ASP A 1 94 ? -5.132 -6.895 21.175 1.00 86.62 94 ASP A N 1
ATOM 738 C CA . ASP A 1 94 ? -5.546 -6.570 22.529 1.00 86.62 94 ASP A CA 1
ATOM 739 C C . ASP A 1 94 ? -6.425 -5.321 22.508 1.00 86.62 94 ASP A C 1
ATOM 741 O O . ASP A 1 94 ? -6.190 -4.350 21.778 1.00 86.62 94 ASP A O 1
ATOM 745 N N . ARG A 1 95 ? -7.491 -5.363 23.302 1.00 81.94 95 ARG A N 1
ATOM 746 C CA . ARG A 1 95 ? -8.434 -4.258 23.394 1.00 81.94 95 ARG A CA 1
ATOM 747 C C . ARG A 1 95 ? -7.718 -3.056 24.021 1.00 81.94 95 ARG A C 1
ATOM 749 O O . 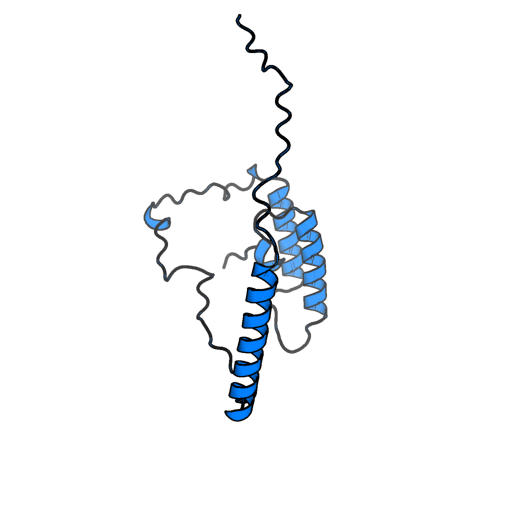ARG A 1 95 ? -7.288 -3.125 25.163 1.00 81.94 95 ARG A O 1
ATOM 756 N N . SER A 1 96 ? -7.627 -1.949 23.281 1.00 84.12 96 SER A N 1
ATOM 757 C CA . SER A 1 96 ? -6.995 -0.704 23.759 1.00 84.12 96 SER A CA 1
ATOM 758 C C . SER A 1 96 ? -7.906 0.151 24.649 1.00 84.12 96 SER A C 1
ATOM 760 O O . SER A 1 96 ? -7.459 1.153 25.198 1.00 84.12 96 SER A O 1
ATOM 762 N N . THR A 1 97 ? -9.190 -0.185 24.734 1.00 83.50 97 THR A N 1
ATOM 763 C CA . THR A 1 97 ? -10.176 0.567 25.516 1.00 83.50 97 THR A CA 1
ATOM 764 C C . THR A 1 97 ? -10.468 -0.156 26.816 1.00 83.50 97 THR A C 1
ATOM 766 O O . THR A 1 97 ? -10.663 -1.377 26.795 1.00 83.50 97 THR A O 1
ATOM 769 N N . ASP A 1 98 ? -10.647 0.603 27.887 1.00 83.44 98 ASP A N 1
ATOM 770 C CA . ASP A 1 98 ? -11.142 0.065 29.145 1.00 83.44 98 ASP A CA 1
ATOM 771 C C . ASP A 1 98 ? -12.516 -0.614 28.977 1.00 83.44 98 ASP A C 1
ATOM 773 O O . ASP A 1 98 ? -13.294 -0.287 28.065 1.00 83.44 98 ASP A O 1
ATOM 777 N N . PRO A 1 99 ? -12.826 -1.615 29.818 1.00 81.12 99 PRO A N 1
ATOM 778 C CA . PRO A 1 99 ? -14.152 -2.203 29.851 1.00 81.12 99 PRO A CA 1
ATOM 779 C C . PRO A 1 99 ? -15.177 -1.137 30.259 1.00 81.12 99 PRO A C 1
ATOM 781 O O . PRO A 1 99 ? -15.157 -0.632 31.377 1.00 81.12 99 PRO A O 1
ATOM 784 N N . ILE A 1 100 ? -16.087 -0.828 29.336 1.00 84.38 100 ILE A N 1
ATOM 785 C CA . ILE A 1 100 ? -17.252 0.028 29.584 1.00 84.38 100 ILE A CA 1
ATOM 786 C C . ILE A 1 100 ? -18.104 -0.594 30.696 1.00 84.38 100 ILE A C 1
ATOM 788 O O . ILE A 1 100 ? -18.421 -1.788 30.657 1.00 84.38 100 ILE A O 1
ATOM 792 N N . GLY A 1 101 ? -18.469 0.219 31.687 1.00 86.94 101 GLY A N 1
ATOM 793 C CA . GLY A 1 101 ? -19.335 -0.198 32.787 1.00 86.94 101 GLY A CA 1
ATOM 794 C C . GLY A 1 101 ? -20.766 -0.463 32.314 1.00 86.94 101 GLY A C 1
ATOM 795 O O . GLY A 1 101 ? -21.242 0.157 31.367 1.00 86.94 101 GLY A O 1
ATOM 796 N N . ALA A 1 102 ? -21.487 -1.359 32.995 1.00 85.31 102 ALA A N 1
ATOM 797 C CA . ALA A 1 102 ? -22.842 -1.757 32.594 1.00 85.31 102 ALA A CA 1
ATOM 798 C C . ALA A 1 102 ? -23.817 -0.569 32.445 1.00 85.31 102 ALA A C 1
ATOM 800 O O . ALA A 1 102 ? -24.644 -0.567 31.540 1.00 85.31 102 ALA A O 1
ATOM 801 N N . SER A 1 103 ? -23.689 0.460 33.289 1.00 85.94 103 SER A N 1
ATOM 802 C CA . SER A 1 103 ? -24.520 1.669 33.224 1.00 85.94 103 SER A CA 1
ATOM 803 C C . SER A 1 103 ? -24.238 2.536 31.996 1.00 85.94 103 SER A C 1
ATOM 805 O O . SER A 1 103 ? -25.159 3.087 31.407 1.00 85.94 103 SER A O 1
ATOM 807 N N . GLU A 1 104 ? -22.972 2.660 31.606 1.00 87.75 104 GLU A N 1
ATOM 808 C CA . GLU A 1 104 ? -22.563 3.423 30.423 1.00 87.75 104 GLU A CA 1
ATOM 809 C C . GLU A 1 104 ? -22.973 2.688 29.139 1.00 87.75 104 GLU A C 1
ATOM 811 O O . GLU A 1 104 ? -23.432 3.299 28.178 1.00 87.75 104 GLU A O 1
ATOM 816 N N . LEU A 1 105 ? -22.910 1.355 29.158 1.00 89.06 105 LEU A N 1
ATOM 817 C CA . LEU A 1 105 ? -23.385 0.505 28.069 1.00 89.06 105 LEU A CA 1
ATOM 818 C C . LEU A 1 105 ? -24.896 0.663 27.839 1.00 89.06 105 LEU A C 1
ATOM 820 O O . LEU A 1 105 ? -25.330 0.758 26.691 1.00 89.06 105 LEU A O 1
ATOM 824 N N . GLU A 1 106 ? -25.685 0.744 28.915 1.00 92.31 106 GLU A N 1
ATOM 825 C CA . GLU A 1 106 ? -27.131 0.970 28.818 1.00 92.31 106 GLU A CA 1
ATOM 826 C C . GLU A 1 106 ? -27.453 2.377 28.296 1.00 92.31 106 GLU A C 1
ATOM 828 O O . GLU A 1 106 ? -28.294 2.521 27.414 1.00 92.31 106 GLU A O 1
ATOM 833 N N . GLN A 1 107 ? -26.711 3.403 28.725 1.00 91.69 107 GLN A N 1
ATOM 834 C CA . GLN A 1 107 ? -26.864 4.764 28.191 1.00 91.69 107 GLN A CA 1
ATOM 835 C C . GLN A 1 107 ? -26.575 4.836 26.688 1.00 91.69 107 GLN A C 1
ATOM 837 O O . GLN A 1 107 ? -27.337 5.446 25.939 1.00 91.69 107 GLN A O 1
ATOM 842 N N . ILE A 1 108 ? -25.501 4.189 26.221 1.00 91.94 108 ILE A N 1
ATOM 843 C CA . ILE A 1 108 ? -25.178 4.115 24.788 1.00 91.94 108 ILE A CA 1
ATOM 844 C C . ILE A 1 108 ? -26.292 3.382 24.029 1.00 91.94 108 ILE A C 1
ATOM 846 O O . ILE A 1 108 ? -26.642 3.765 22.911 1.00 91.94 108 ILE A O 1
ATOM 850 N N . ARG A 1 109 ? -26.870 2.336 24.631 1.00 92.56 109 ARG A N 1
ATOM 851 C CA . ARG A 1 109 ? -27.966 1.569 24.036 1.00 92.56 109 ARG A CA 1
ATOM 852 C C . ARG A 1 109 ? -29.234 2.405 23.886 1.00 92.56 109 ARG A C 1
ATOM 854 O O . ARG A 1 109 ? -29.816 2.398 22.803 1.00 92.56 109 ARG A O 1
ATOM 861 N N . GLU A 1 110 ? -29.637 3.124 24.928 1.00 93.75 110 GLU A N 1
ATOM 862 C CA . GLU A 1 110 ? -30.790 4.030 24.892 1.00 93.75 110 GLU A CA 1
ATOM 863 C C . GLU A 1 110 ? -30.588 5.130 23.841 1.00 93.75 110 GLU A C 1
ATOM 865 O O . GLU A 1 110 ? -31.432 5.308 22.965 1.00 93.75 110 GLU A O 1
ATOM 870 N N . GLN A 1 111 ? -29.415 5.772 23.822 1.00 92.12 111 GLN A N 1
ATOM 871 C CA . GLN A 1 111 ? -29.082 6.792 22.821 1.00 92.12 111 GLN A CA 1
ATOM 872 C C . GLN A 1 111 ? -29.134 6.254 21.384 1.00 92.12 111 GLN A C 1
ATOM 874 O O . GLN A 1 111 ? -29.614 6.937 20.478 1.00 92.12 111 GLN A O 1
ATOM 879 N N . ALA A 1 112 ? -28.647 5.031 21.156 1.00 93.62 112 ALA A N 1
ATOM 880 C CA . ALA A 1 112 ? -28.683 4.399 19.841 1.00 93.62 112 ALA A CA 1
ATOM 881 C C . ALA A 1 112 ? -30.116 4.071 19.393 1.00 93.62 112 ALA A C 1
ATOM 883 O O . ALA A 1 112 ? -30.434 4.219 18.210 1.00 93.62 112 ALA A O 1
ATOM 884 N N . LEU A 1 113 ? -30.982 3.649 20.321 1.00 94.25 113 LEU A N 1
ATOM 885 C CA . LEU A 1 113 ? -32.398 3.404 20.045 1.00 94.25 113 LEU A CA 1
ATOM 886 C C . LEU A 1 113 ? -33.125 4.701 19.682 1.00 94.25 113 LEU A C 1
ATOM 888 O O . LEU A 1 113 ? -33.819 4.729 18.666 1.00 94.25 113 LEU A O 1
ATOM 892 N N . ASP A 1 114 ? -32.904 5.777 20.435 1.00 91.75 114 ASP A N 1
ATOM 893 C CA . ASP A 1 114 ? -33.512 7.085 20.171 1.00 91.75 114 ASP A CA 1
ATOM 894 C C . ASP A 1 114 ? -33.044 7.673 18.835 1.00 91.75 114 ASP A C 1
ATOM 896 O O . ASP A 1 114 ? -33.848 8.139 18.023 1.00 91.75 114 ASP A O 1
ATOM 900 N N . ALA A 1 115 ? -31.740 7.606 18.554 1.00 89.62 115 ALA A N 1
ATOM 901 C CA . ALA A 1 115 ? -31.182 8.050 17.280 1.00 89.62 115 ALA A CA 1
ATOM 902 C C . ALA A 1 115 ? -31.731 7.228 16.102 1.00 89.62 115 ALA A C 1
ATOM 904 O O . ALA A 1 115 ? -32.084 7.792 15.063 1.00 89.62 115 ALA A O 1
ATOM 905 N N . GLY A 1 116 ? -31.843 5.907 16.268 1.00 89.69 116 GLY A N 1
ATOM 906 C CA . GLY A 1 116 ? -32.419 5.010 15.269 1.00 89.69 116 GLY A CA 1
ATOM 907 C C . GLY A 1 116 ? -33.899 5.291 15.011 1.00 89.69 116 GLY A C 1
ATOM 908 O O . GLY A 1 116 ? -34.309 5.385 13.854 1.00 89.69 116 GLY A O 1
ATOM 909 N N . ALA A 1 117 ? -34.693 5.489 16.065 1.00 90.62 117 ALA A N 1
ATOM 910 C CA . ALA A 1 117 ? -36.108 5.838 15.960 1.00 90.62 117 ALA A CA 1
ATOM 911 C C . ALA A 1 117 ? -36.303 7.167 15.215 1.00 90.62 117 ALA A C 1
ATOM 913 O O . ALA A 1 117 ? -37.079 7.233 14.259 1.00 90.62 117 ALA A O 1
ATOM 914 N N . ASN A 1 118 ? -35.533 8.195 15.580 1.00 88.69 118 ASN A N 1
ATOM 915 C CA . ASN A 1 118 ? -35.556 9.493 14.905 1.00 88.69 118 ASN A CA 1
ATOM 916 C C . ASN A 1 118 ? -35.154 9.388 13.429 1.00 88.69 118 ASN A C 1
ATOM 918 O O . ASN A 1 118 ? -35.784 10.008 12.574 1.00 88.69 118 ASN A O 1
ATOM 922 N N . TRP A 1 119 ? -34.148 8.573 13.102 1.00 88.81 119 TRP A N 1
ATOM 923 C CA . TRP A 1 119 ? -33.742 8.337 11.717 1.00 88.81 119 TRP A CA 1
ATOM 924 C C . TRP A 1 119 ? -34.849 7.673 10.887 1.00 88.81 119 TRP A C 1
ATOM 926 O O . TRP A 1 119 ? -35.093 8.082 9.750 1.00 88.81 119 TRP A O 1
ATOM 936 N N . VAL A 1 120 ? -35.545 6.676 11.445 1.00 87.31 120 VAL A N 1
ATOM 937 C CA . VAL A 1 120 ? -36.664 6.000 10.768 1.00 87.31 120 VAL A CA 1
ATOM 938 C C . VAL A 1 120 ? -37.828 6.963 10.534 1.00 87.31 120 VAL A C 1
ATOM 940 O O . VAL A 1 120 ? -38.359 7.007 9.424 1.00 87.31 120 VAL A O 1
ATOM 943 N N . LEU A 1 121 ? -38.199 7.758 11.540 1.00 85.56 121 LEU A N 1
ATOM 944 C CA . LEU A 1 121 ? -39.289 8.733 11.437 1.00 85.56 121 LEU A CA 1
ATOM 945 C C . LEU A 1 121 ? -38.974 9.832 10.416 1.00 85.56 121 LEU A C 1
ATOM 947 O O . LEU A 1 121 ? -39.783 10.085 9.525 1.00 85.56 121 LEU A O 1
ATOM 951 N N . ALA A 1 122 ? -37.763 10.395 10.449 1.00 81.62 122 ALA A N 1
ATOM 952 C CA . ALA A 1 122 ? -37.315 11.382 9.464 1.00 81.62 122 ALA A CA 1
ATOM 953 C C . ALA A 1 122 ? -37.324 10.831 8.025 1.00 81.62 122 ALA A C 1
ATOM 955 O O . ALA A 1 122 ? -37.495 11.575 7.060 1.00 81.62 122 ALA A O 1
ATOM 956 N N . ARG A 1 123 ? -37.158 9.513 7.862 1.00 71.88 123 ARG A N 1
ATOM 957 C CA . ARG A 1 123 ? -37.214 8.845 6.559 1.00 71.88 123 ARG A CA 1
ATOM 958 C C . ARG A 1 123 ? -38.644 8.573 6.081 1.00 71.88 123 ARG A C 1
ATOM 960 O O . ARG A 1 123 ? -38.838 8.463 4.875 1.00 71.88 123 ARG A O 1
ATOM 967 N N . GLN A 1 124 ? -39.634 8.495 6.975 1.00 64.44 124 GLN A N 1
ATOM 968 C CA . GLN A 1 124 ? -41.049 8.389 6.589 1.00 64.44 124 GLN A CA 1
ATOM 969 C C . GLN A 1 124 ? -41.630 9.708 6.065 1.00 64.44 124 GLN A C 1
ATOM 971 O O . GLN A 1 124 ? -42.556 9.682 5.258 1.00 64.44 124 GLN A O 1
ATOM 976 N N . GLU A 1 125 ? -41.071 10.851 6.466 1.00 60.06 125 GLU A N 1
ATOM 977 C CA . GLU A 1 125 ? -41.498 12.173 5.981 1.00 60.06 125 GLU A CA 1
ATOM 978 C C . GLU A 1 125 ? -40.962 12.517 4.584 1.00 60.06 125 GLU A C 1
ATOM 980 O O . GLU A 1 125 ? -41.410 13.482 3.964 1.00 60.06 125 GLU A O 1
ATOM 985 N N . GLN A 1 126 ? -40.032 11.722 4.046 1.00 56.62 126 GLN A N 1
ATOM 986 C CA . GLN A 1 126 ? -39.630 11.840 2.651 1.00 56.62 126 GLN A CA 1
ATOM 987 C C . GLN A 1 126 ? -40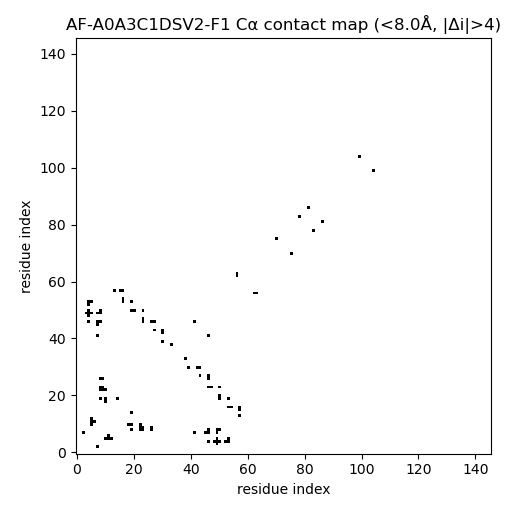.599 11.031 1.781 1.00 56.62 126 GLN A C 1
ATOM 989 O O . GLN A 1 126 ? -40.526 9.799 1.785 1.00 56.62 126 GLN A O 1
ATOM 994 N N . PRO A 1 127 ? -41.487 11.671 0.992 1.00 57.00 127 PRO A N 1
ATOM 995 C CA . PRO A 1 127 ? -42.221 10.935 -0.020 1.00 57.00 127 PRO A CA 1
ATOM 996 C C . PRO A 1 127 ? -41.197 10.282 -0.947 1.00 57.00 127 PRO A C 1
ATOM 998 O O . PRO A 1 127 ? -40.298 10.953 -1.463 1.00 57.00 127 PRO A O 1
ATOM 1001 N N . LEU A 1 128 ? -41.327 8.969 -1.147 1.00 53.47 128 LEU A N 1
ATOM 1002 C CA . LEU A 1 128 ? -40.623 8.241 -2.196 1.00 53.47 128 LEU A CA 1
ATOM 1003 C C . LEU A 1 128 ? -40.932 8.944 -3.524 1.00 53.47 128 LEU A C 1
ATOM 1005 O O . LEU A 1 128 ? -41.971 8.696 -4.133 1.00 53.47 128 LEU A O 1
ATOM 1009 N N . ARG A 1 129 ? -40.053 9.849 -3.971 1.00 56.25 129 ARG A N 1
ATOM 1010 C CA . ARG A 1 129 ? -40.094 10.393 -5.329 1.00 56.25 129 ARG A CA 1
ATOM 1011 C C . ARG A 1 129 ? -39.663 9.275 -6.264 1.00 56.25 129 ARG A C 1
ATOM 1013 O O . ARG A 1 129 ? -38.492 9.124 -6.602 1.00 56.25 129 ARG A O 1
ATOM 1020 N N . PHE A 1 130 ? -40.629 8.433 -6.597 1.00 48.81 130 PHE A N 1
ATOM 1021 C CA . PHE A 1 130 ? -40.498 7.353 -7.552 1.00 48.81 130 PHE A CA 1
ATOM 1022 C C . PHE A 1 130 ? -40.432 7.990 -8.946 1.00 48.81 130 PHE A C 1
ATOM 1024 O O . PHE A 1 130 ? -41.452 8.182 -9.584 1.00 48.81 130 PHE A O 1
ATOM 1031 N N . PHE A 1 131 ? -39.230 8.396 -9.364 1.00 47.00 131 PHE A N 1
ATOM 1032 C CA . PHE A 1 131 ? -38.895 8.792 -10.736 1.00 47.00 131 PHE A CA 1
ATOM 1033 C C . PHE A 1 131 ? -39.923 9.696 -11.454 1.00 47.00 131 PHE A C 1
ATOM 1035 O O . PHE A 1 131 ? -40.626 9.233 -12.348 1.00 47.00 131 PHE A O 1
ATOM 1042 N N . ASP A 1 132 ? -39.898 11.008 -11.194 1.00 46.06 132 ASP A N 1
ATOM 1043 C CA . ASP A 1 132 ? -40.225 11.975 -12.258 1.00 46.06 132 ASP A CA 1
ATOM 1044 C C . ASP A 1 132 ? -39.040 11.980 -13.228 1.00 46.06 132 ASP A C 1
ATOM 1046 O O . ASP A 1 132 ? -38.103 12.774 -13.139 1.00 46.06 132 ASP A O 1
ATOM 1050 N N . ARG A 1 133 ? -39.010 10.979 -14.106 1.00 46.16 133 ARG A N 1
ATOM 1051 C CA . ARG A 1 133 ? -38.277 11.094 -15.357 1.00 46.16 133 ARG A CA 1
ATOM 1052 C C . ARG A 1 133 ? -39.287 11.711 -16.308 1.00 46.16 133 ARG A C 1
ATOM 1054 O O . ARG A 1 133 ? -40.207 11.017 -16.727 1.00 46.16 133 ARG A O 1
ATOM 1061 N N . ASP A 1 134 ? -39.121 12.995 -16.604 1.00 47.38 134 ASP A N 1
ATOM 1062 C CA . ASP A 1 134 ? -39.791 13.653 -17.721 1.00 47.38 134 ASP A CA 1
ATOM 1063 C C . ASP A 1 134 ? -39.446 12.872 -18.996 1.00 47.38 134 ASP A C 1
ATOM 1065 O O . ASP A 1 134 ? -38.402 13.065 -19.622 1.00 47.38 134 ASP A O 1
ATOM 1069 N N . ILE A 1 135 ? -40.282 11.892 -19.336 1.00 50.16 135 ILE A N 1
ATOM 1070 C CA . ILE A 1 135 ? -40.245 11.246 -20.639 1.00 50.16 135 ILE A CA 1
ATOM 1071 C C . ILE A 1 135 ? -40.937 12.233 -21.563 1.00 50.16 135 ILE A C 1
ATOM 1073 O O . ILE A 1 135 ? -42.163 12.269 -21.661 1.00 50.16 135 ILE A O 1
ATOM 1077 N N . ASP A 1 136 ? -40.128 13.061 -22.211 1.00 49.16 136 ASP A N 1
ATOM 1078 C CA . ASP A 1 136 ? -40.554 13.867 -23.340 1.00 49.16 136 ASP A CA 1
ATOM 1079 C C . ASP A 1 136 ? -41.019 12.910 -24.454 1.00 49.16 136 ASP A C 1
ATOM 1081 O O . ASP A 1 136 ? -40.226 12.309 -25.184 1.00 49.16 136 ASP A O 1
ATOM 1085 N N . THR A 1 137 ? -42.331 12.679 -24.522 1.00 54.34 137 THR A N 1
ATOM 1086 C CA . THR A 1 137 ? -42.978 11.745 -25.462 1.00 54.34 137 THR A CA 1
ATOM 1087 C C . THR A 1 137 ? -43.098 12.324 -26.873 1.00 54.34 137 THR A C 1
ATOM 1089 O O . THR A 1 137 ? -43.736 11.728 -27.740 1.00 54.34 137 THR A O 1
ATOM 1092 N N . THR A 1 138 ? -42.459 13.465 -27.140 1.00 48.50 138 THR A N 1
ATOM 1093 C CA . THR A 1 138 ? -42.644 14.225 -28.379 1.00 48.50 138 THR A CA 1
ATOM 1094 C C . THR A 1 138 ? -41.615 13.931 -29.470 1.00 48.50 138 THR A C 1
ATOM 1096 O O . THR A 1 138 ? -41.727 14.481 -30.563 1.00 48.50 138 THR A O 1
ATOM 1099 N N . THR A 1 139 ? -40.640 13.046 -29.234 1.00 53.09 139 THR A N 1
ATOM 1100 C CA . THR A 1 139 ? -39.659 12.677 -30.271 1.00 53.09 139 THR A CA 1
ATOM 1101 C C . THR A 1 139 ? -40.092 11.393 -30.990 1.00 53.09 139 THR A C 1
ATOM 1103 O O . THR A 1 139 ? -39.960 10.309 -30.415 1.00 53.09 139 THR A O 1
ATOM 1106 N N . PRO A 1 140 ? -40.610 11.451 -32.233 1.00 51.12 140 PRO A N 1
ATOM 1107 C CA . PRO A 1 140 ? -40.875 10.244 -33.001 1.00 51.12 140 PRO A CA 1
ATOM 1108 C C . PRO A 1 140 ? -39.551 9.544 -33.328 1.00 51.12 140 PRO A C 1
ATOM 1110 O O . PRO A 1 140 ? -38.638 10.137 -33.900 1.00 51.12 140 PRO A O 1
ATOM 1113 N N . ILE A 1 141 ? -39.455 8.269 -32.950 1.00 57.16 141 ILE A N 1
ATOM 1114 C CA . ILE A 1 141 ? -38.340 7.393 -33.312 1.00 57.16 141 ILE A CA 1
ATOM 1115 C C . ILE A 1 141 ? -38.472 7.081 -34.807 1.00 57.16 141 ILE A C 1
ATOM 1117 O O . ILE A 1 141 ? -39.355 6.323 -35.213 1.00 57.16 141 ILE A O 1
ATOM 1121 N N . ASP A 1 142 ? -37.610 7.687 -35.622 1.00 56.22 142 ASP A N 1
ATOM 1122 C CA . ASP A 1 142 ? -37.511 7.410 -37.054 1.00 56.22 142 ASP A CA 1
ATOM 1123 C C . ASP A 1 142 ? -36.852 6.039 -37.272 1.00 56.22 142 ASP A C 1
ATOM 1125 O O . ASP A 1 142 ? -35.631 5.878 -37.234 1.00 56.22 142 ASP A O 1
ATOM 1129 N N . LEU A 1 143 ? -37.686 5.013 -37.446 1.00 54.03 143 LEU A N 1
ATOM 1130 C CA . LEU A 1 143 ? -37.261 3.688 -37.889 1.00 54.03 143 LEU A CA 1
ATOM 1131 C C . LEU A 1 143 ? -37.144 3.694 -39.416 1.00 54.03 143 LEU A C 1
ATOM 1133 O O . LEU A 1 143 ? -37.992 3.148 -40.130 1.00 54.03 143 LEU A O 1
ATOM 1137 N N . GLY A 1 144 ? -36.070 4.315 -39.901 1.00 40.31 144 GLY A N 1
ATOM 1138 C CA . GLY A 1 144 ? -35.680 4.305 -41.303 1.00 40.31 144 GLY A CA 1
ATOM 1139 C C . GLY A 1 144 ? -35.542 2.877 -41.839 1.00 40.31 144 GLY A C 1
ATOM 1140 O O . GLY A 1 144 ? -34.571 2.173 -41.568 1.00 40.31 144 GLY A O 1
ATOM 1141 N N . ARG A 1 145 ? -36.529 2.452 -42.635 1.00 44.84 145 ARG A N 1
ATOM 1142 C CA . ARG A 1 145 ? -36.412 1.339 -43.582 1.00 44.84 145 ARG A CA 1
ATOM 1143 C C . ARG A 1 145 ? -35.640 1.811 -44.816 1.00 44.84 145 ARG A C 1
ATOM 1145 O O . ARG A 1 145 ? -36.224 2.540 -45.618 1.00 44.84 145 ARG A O 1
ATOM 1152 N N . ARG A 1 146 ? -34.426 1.291 -45.008 1.00 47.03 146 ARG A N 1
ATOM 1153 C CA . ARG A 1 146 ? -33.855 0.686 -46.237 1.00 47.03 146 ARG A CA 1
ATOM 1154 C C . ARG A 1 146 ? -32.338 0.792 -46.252 1.00 47.03 146 ARG A C 1
ATOM 1156 O O . ARG A 1 146 ? -31.830 1.905 -46.026 1.00 47.03 146 ARG A O 1
#

Mean predicted aligned error: 19.33 Å

Nearest PDB structures (foldseek):
  8aaf-assembly1_U  TM=3.149E-01  e=5.719E+00  Saccharomyces cerevisiae

=== Feature glossary ===
Key to the feature types in this record:

Secondary structure (8-state, DSSP). Secondary structure is the local, repeating backbone conformation. DSSP classifies it into eight states by reading the hydrogen-bond network: three helix types (H, G, I), two β types (E, B), two non-regular types (T, S), and unstructured coil (-).

Backbone torsions (φ/ψ). Backbone dihedral angles. Every residue except chain termini has a φ (preceding-C → N → Cα → C) and a ψ (N → Cα → C → next-N). They are reported in degrees following the IUPAC sign convention. Secondary structure is essentially a statement about which (φ, ψ) basin each residue occupies.

Predicted aligned error. Predicted Aligned Error (PAE) is an AlphaFold confidence matrix: entry (i, j) is the expected error in the position of residue j, in ångströms, when the prediction is superimposed on the true structure at residue i. Low PAE within a block of residues means that block is internally rigid and well-predicted; high PAE between two blocks means their relative placement is uncertain even if each block individually is confident.

B-factor. B-factor (Debye–Waller factor) reflects atomic displacement in the crystal lattice. It is an experimental observable (units Å²), not a prediction; low values mean the atom is pinned down, high values mean it moves or is heterogeneous across the crystal.

Secondary structure (3-state, P-SEA). Three-state secondary structure (P-SEA) collapses the eight DSSP classes into helix (a), strand (b), and coil (c). P-SEA assigns these from Cα geometry alone — distances and angles — without requiring backbone oxygens, so it works on any Cα trace.

Sequence. Primary structure: the covalent order of the twenty standard amino acids along the backbone. Two proteins with the same sequence will (almost always) fold to the same structure; two with 30% identity often share a fold but not the details.

pLDDT. pLDDT is the predicted lDDT-Cα score: AlphaFold's confidence that the local environment of each residue (all inter-atomic distances within 15 Å) is correctly placed. It is a per-residue number between 0 and 100, with higher meaning more reliable.

InterPro / GO / CATH / organism. Functional annotations link the protein to curated databases. InterPro entries identify conserved domains and families by matching the sequence against member-database signatures (Pfam, PROSITE, CDD, …). Gene Ontology (GO) terms describe molecular function, biological process, and cellular component in a controlled vocabulary. CATH places the structure in a hierarchical fold classification (Class/Architecture/Topology/Homologous-superfamily). The organism is the source species.

Contact-map, Ramachandran, and PAE plots. Three diagnostic plots accompany the record. The Cα contact map visualizes the tertiary structure as a 2D adjacency matrix (8 Å cutoff, sequence-local contacts suppressed). The Ramachandran plot shows the distribution of backbone (φ, ψ) torsions, with points in the α and β basins reflecting secondary structure content. The PAE plot shows AlphaFold's inter-residue confidence as a color matrix.

mmCIF coordinates. The mmCIF table is the protein's shape written out atom by atom. For each backbone N, Cα, C, and carbonyl O, it records an (x, y, z) coordinate triple in Å plus the residue type, chain letter, and residue number.

Radius of gyration, Cα contacts, bounding box. Three whole-structure scalars: the radius of gyration (RMS distance of Cα from centroid, in Å), the count of Cα–Cα contacts (pairs closer than 8 Å and separated by more than four residues in sequence — i.e. tertiary, not local, contacts), and the bounding-box dimensions. Together they distinguish compact globular folds from extended fibres or disordered chains.

Foldseek 3Di. The Foldseek 3Di string encodes local tertiary geometry as a 20-letter alphabet — one character per residue — derived from the relative positions of nearby Cα atoms. Unlike the amino-acid sequence, 3Di is a direct function of the 3D structure, so two proteins with the same fold have similar 3Di strings even at low sequence identity.

Rendered structure images. Six rendered views show the 3D structure from the faces of a cube — i.e. along ±x, ±y, ±z. Rendering representation is drawn randomly per protein from cartoon (secondary-structu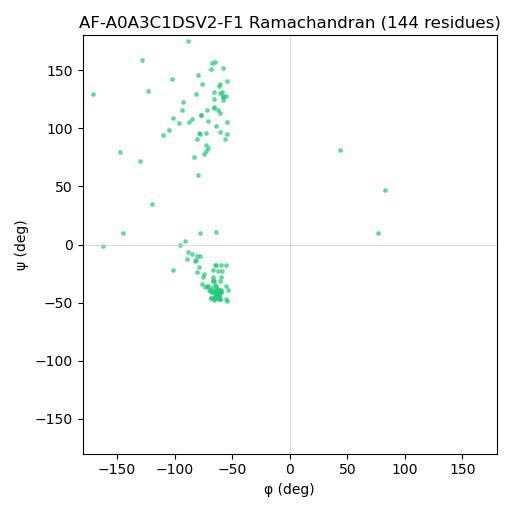re ribbons), sticks (backbone bonds), or molecular surface; coloring is either N→C rainbow (blue at the N-terminus through red at the C-terminus) or one color per chain.

Nearest PDB structures. The Foldseek neighbor list gives the closest experimentally determined structures in the PDB, ranked by structural alignment. TM-score near 1 means near-identical fold; near 0.3 means only rough topology match. This is how one finds what a novel AlphaFold prediction most resembles in the solved-structure universe.

Solvent-accessible surface area. SASA measures how much of the protein is reachable by solvent. It is computed by rolling a water-sized probe over the atomic surface and summing the exposed area (Å²). Per-residue SASA distinguishes core (buried, low SASA) from surface (exposed, high SASA) residues; total SASA is a whole-molecule size measure.